Protein AF-A0A381ZU43-F1 (afdb_monomer_lite)

pLDDT: mean 82.13, std 17.01, range [47.12, 98.69]

Foldseek 3Di:
DPVVVVVVVVVVVVVVVVPDDQPPVNVVVVVVVVVVVVVVVVVVVCCCVPPADPDPGDLDQDAPDDPQWDWADWDADPFDIWTWWDHPQFIKIFDAGNSNHGDDMDTDPPPDFQAADDDDPDDRGWGKTFHDWDADPQQKIKTWIDIPPNDPRRDDIDIFIAHNNRHTPD

Radius of gyration: 34.62 Å; chains: 1; bounding box: 34×41×119 Å

Sequence (170 aa):
MRKIYYSFLISCLILTIISCGKTTEESVSEAVSKTNDTVNDTAGAVNDTIFGDNYGTSPDFHFDLEEGTSLWEFVTTDSGYALVGSKNRRPWFQIVDKNGKYQMSKRYDVFGEFKSNFDPGMPLEGSLDGSAISKTKDGGYIVGTVVNPRHQSYGYSHIFKTNAQGEIVW

Structure (mmCIF, N/CA/C/O backbone):
data_AF-A0A381ZU43-F1
#
_entry.id   AF-A0A381ZU43-F1
#
loop_
_atom_site.group_PDB
_atom_site.id
_atom_site.type_symbol
_atom_site.label_atom_id
_atom_site.label_alt_id
_atom_site.label_comp_id
_atom_site.label_asym_id
_atom_site.label_entity_id
_atom_site.label_seq_id
_atom_site.pdbx_PDB_ins_code
_atom_site.Cartn_x
_atom_site.Cartn_y
_atom_site.Cartn_z
_atom_site.occupancy
_atom_site.B_iso_or_equiv
_atom_site.auth_seq_id
_atom_site.auth_comp_id
_atom_site.auth_asym_id
_atom_site.auth_atom_id
_atom_site.pdbx_PDB_model_num
ATOM 1 N N . MET A 1 1 ? 5.270 16.900 99.760 1.00 52.81 1 MET A N 1
ATOM 2 C CA . MET A 1 1 ? 5.434 16.507 98.339 1.00 52.81 1 MET A CA 1
ATOM 3 C C . MET A 1 1 ? 4.138 16.011 97.671 1.00 52.81 1 MET A C 1
ATOM 5 O O . MET A 1 1 ? 4.205 15.138 96.827 1.00 52.81 1 MET A O 1
ATOM 9 N N . ARG A 1 2 ? 2.943 16.539 97.990 1.00 54.59 2 ARG A N 1
ATOM 10 C CA . ARG A 1 2 ? 1.677 16.076 97.362 1.00 54.59 2 ARG A CA 1
ATOM 11 C C . ARG A 1 2 ? 1.003 17.145 96.488 1.00 54.59 2 ARG A C 1
ATOM 13 O O . ARG A 1 2 ? 0.294 16.808 95.554 1.00 54.59 2 ARG A O 1
ATOM 20 N N . LYS A 1 3 ? 1.295 18.430 96.735 1.00 52.00 3 LYS A N 1
ATOM 21 C CA . LYS A 1 3 ? 0.753 19.574 95.974 1.00 52.00 3 LYS A CA 1
ATOM 22 C C . LYS A 1 3 ? 1.466 19.837 94.634 1.00 52.00 3 LYS A C 1
ATOM 24 O O . LYS A 1 3 ? 0.833 20.327 93.711 1.00 52.00 3 LYS A O 1
ATOM 29 N N . ILE A 1 4 ? 2.744 19.462 94.503 1.00 58.75 4 ILE A N 1
ATOM 30 C CA . ILE A 1 4 ? 3.522 19.656 93.260 1.00 58.75 4 ILE A CA 1
ATOM 31 C C . ILE A 1 4 ? 3.122 18.619 92.191 1.00 58.75 4 ILE A C 1
ATOM 33 O O . ILE A 1 4 ? 2.973 18.972 91.027 1.00 58.75 4 ILE A O 1
ATOM 37 N N . TYR A 1 5 ? 2.833 17.374 92.594 1.00 56.16 5 TYR A N 1
ATOM 38 C CA . TYR A 1 5 ? 2.380 16.311 91.684 1.00 56.16 5 TYR A CA 1
ATOM 39 C C . TYR A 1 5 ? 1.013 16.597 91.053 1.00 56.16 5 TYR A C 1
ATOM 41 O O . TYR A 1 5 ? 0.833 16.356 89.867 1.00 56.16 5 TYR A O 1
ATOM 49 N N . TYR A 1 6 ? 0.066 17.153 91.815 1.00 57.66 6 TYR A N 1
ATOM 50 C CA . TYR A 1 6 ? -1.250 17.513 91.276 1.00 57.66 6 TYR A CA 1
ATOM 51 C C . TYR A 1 6 ? -1.177 18.669 90.272 1.00 57.66 6 TYR A C 1
ATOM 53 O O . TYR A 1 6 ? -1.877 18.634 89.269 1.00 57.66 6 TYR A O 1
ATOM 61 N N . SER A 1 7 ? -0.298 19.651 90.501 1.00 58.78 7 SER A N 1
ATOM 62 C CA . SER A 1 7 ? -0.081 20.756 89.557 1.00 58.78 7 SER A CA 1
ATOM 63 C C . SER A 1 7 ? 0.516 20.264 88.234 1.00 58.78 7 SER A C 1
ATOM 65 O O . SER A 1 7 ? 0.053 20.636 87.157 1.00 58.78 7 SER A O 1
ATOM 67 N N . PHE A 1 8 ? 1.492 19.352 88.308 1.00 58.72 8 PHE A N 1
ATOM 68 C CA . PHE A 1 8 ? 2.120 18.774 87.121 1.00 58.72 8 PHE A CA 1
ATOM 69 C C . PHE A 1 8 ? 1.153 17.869 86.339 1.00 58.72 8 PHE A C 1
ATOM 71 O O . PHE A 1 8 ? 1.055 17.983 85.122 1.00 58.72 8 PHE A O 1
ATOM 78 N N . LEU A 1 9 ? 0.366 17.038 87.034 1.00 59.22 9 LEU A N 1
ATOM 79 C CA . LEU A 1 9 ? -0.642 16.171 86.411 1.00 59.22 9 LEU A CA 1
ATOM 80 C C . LEU A 1 9 ? -1.790 16.961 85.763 1.00 59.22 9 LEU A C 1
ATOM 82 O O . LEU A 1 9 ? -2.237 16.588 84.683 1.00 59.22 9 LEU A O 1
ATOM 86 N N . ILE A 1 10 ? -2.235 18.065 86.373 1.00 62.62 10 ILE A N 1
ATOM 87 C CA . ILE A 1 10 ? -3.258 18.950 85.791 1.00 62.62 10 ILE A CA 1
ATOM 88 C C . ILE A 1 10 ? -2.718 19.667 84.547 1.00 62.62 10 ILE A C 1
ATOM 90 O O . ILE A 1 10 ? -3.415 19.733 83.539 1.00 62.62 10 ILE A O 1
ATOM 94 N N . SER A 1 11 ? -1.467 20.136 84.578 1.00 57.31 11 SER A N 1
ATOM 95 C CA . SER A 1 11 ? -0.820 20.754 83.412 1.00 57.31 11 SER A CA 1
ATOM 96 C C . SER A 1 11 ? -0.700 19.774 82.233 1.00 57.31 11 SER A C 1
ATOM 98 O O . SER A 1 11 ? -1.051 20.110 81.102 1.00 57.31 11 SER A O 1
ATOM 100 N N . CYS A 1 12 ? -0.313 18.520 82.498 1.00 55.91 12 CYS A N 1
ATOM 101 C CA . CYS A 1 12 ? -0.256 17.473 81.473 1.00 55.91 12 CYS A CA 1
ATOM 102 C C . CYS A 1 12 ? -1.639 17.098 80.906 1.00 55.91 12 CYS A C 1
ATOM 104 O O . CYS A 1 12 ? -1.739 16.757 79.726 1.00 55.91 12 CYS A O 1
ATOM 106 N N . LEU A 1 13 ? -2.703 17.178 81.715 1.00 54.75 13 LEU A N 1
ATOM 107 C CA . LEU A 1 13 ? -4.069 16.861 81.286 1.00 54.75 13 LEU A CA 1
ATOM 108 C C . LEU A 1 13 ? -4.687 17.971 80.417 1.00 54.75 13 LEU A C 1
ATOM 110 O O . LEU A 1 13 ? -5.456 17.683 79.510 1.00 54.75 13 LEU A O 1
ATOM 114 N N . ILE A 1 14 ? -4.330 19.240 80.645 1.00 58.00 14 ILE A N 1
ATOM 115 C CA . ILE A 1 14 ? -4.831 20.361 79.828 1.00 58.00 14 ILE A CA 1
ATOM 116 C C . ILE A 1 14 ? -4.128 20.394 78.458 1.00 58.00 14 ILE A C 1
ATOM 118 O O . ILE A 1 14 ? -4.768 20.667 77.444 1.00 58.00 14 ILE A O 1
ATOM 122 N N . LEU A 1 15 ? -2.839 20.038 78.399 1.00 51.88 15 LEU A N 1
ATOM 123 C CA . LEU A 1 15 ? -2.080 19.972 77.141 1.00 51.88 15 LEU A CA 1
ATOM 124 C C . LEU A 1 15 ? -2.513 18.813 76.226 1.00 51.88 15 LEU A C 1
ATOM 126 O O . LEU A 1 15 ? -2.361 18.905 75.011 1.00 51.88 15 LEU A O 1
ATOM 130 N N . THR A 1 16 ? -3.087 17.739 76.776 1.00 49.66 16 THR A N 1
ATOM 131 C CA . THR A 1 16 ? -3.556 16.587 75.984 1.00 49.66 16 THR A CA 1
ATOM 132 C C . THR A 1 16 ? -4.901 16.833 75.296 1.00 49.66 16 THR A C 1
ATOM 134 O O . THR A 1 16 ? -5.139 16.271 74.231 1.00 49.66 16 THR A O 1
ATOM 137 N N . ILE A 1 17 ? -5.755 17.714 75.829 1.00 55.28 17 ILE A N 1
ATOM 138 C CA . ILE A 1 17 ? -7.077 18.011 75.239 1.00 55.28 17 ILE A CA 1
ATOM 139 C C . ILE A 1 17 ? -6.951 18.918 73.999 1.00 55.28 17 ILE A C 1
ATOM 141 O O . ILE A 1 17 ? -7.766 18.834 73.086 1.00 55.28 17 ILE A O 1
ATOM 145 N N . ILE A 1 18 ? -5.892 19.730 73.912 1.00 53.91 18 ILE A N 1
ATOM 146 C CA . ILE A 1 18 ? -5.627 20.621 72.764 1.00 53.91 18 ILE A CA 1
ATOM 147 C C . ILE A 1 18 ? -4.933 19.867 71.602 1.00 53.91 18 ILE A C 1
ATOM 149 O O . ILE A 1 18 ? -4.777 20.400 70.510 1.00 53.91 18 ILE A O 1
ATOM 153 N N . SER A 1 19 ? -4.546 18.600 71.791 1.00 52.25 19 SER A N 1
ATOM 154 C CA . SER A 1 19 ? -3.668 17.883 70.854 1.00 52.25 19 SER A CA 1
ATOM 155 C C . SER A 1 19 ? -4.364 17.104 69.722 1.00 52.25 19 SER A C 1
ATOM 157 O O . SER A 1 19 ? -3.659 16.464 68.939 1.00 52.25 19 SER A O 1
ATOM 159 N N . CYS A 1 20 ? -5.695 17.069 69.596 1.00 55.09 20 CYS A N 1
ATOM 160 C CA . CYS A 1 20 ? -6.302 16.186 68.581 1.00 55.09 20 CYS A CA 1
ATOM 161 C C . CYS A 1 20 ? -7.712 16.556 68.100 1.00 55.09 20 CYS A C 1
ATOM 163 O O . CYS A 1 20 ? -8.550 15.685 67.883 1.00 55.09 20 CYS A O 1
ATOM 165 N N . GLY A 1 21 ? -7.989 17.841 67.900 1.00 55.00 21 GLY A N 1
ATOM 166 C CA . GLY A 1 21 ? -9.173 18.271 67.160 1.00 55.00 21 GLY A CA 1
ATOM 167 C C . GLY A 1 21 ? -8.752 19.287 66.119 1.00 55.00 21 GLY A C 1
ATOM 168 O O . GLY A 1 21 ? -8.392 20.398 66.494 1.00 55.00 21 GLY A O 1
ATOM 169 N N . LYS A 1 22 ? -8.777 18.916 64.833 1.00 57.91 22 LYS A N 1
ATOM 170 C CA . LYS A 1 22 ? -8.689 19.914 63.761 1.00 57.91 22 LYS A CA 1
ATOM 171 C C . LYS A 1 22 ? -9.774 20.947 64.009 1.00 57.91 22 LYS A C 1
ATOM 173 O O . LYS A 1 22 ? -10.926 20.580 64.255 1.00 57.91 22 LYS A O 1
ATOM 178 N N . THR A 1 23 ? -9.406 22.219 63.999 1.00 60.59 23 THR A N 1
ATOM 179 C CA . THR A 1 23 ? -10.403 23.277 64.166 1.00 60.59 23 THR A CA 1
ATOM 180 C C . THR A 1 23 ? -11.352 23.268 62.965 1.00 60.59 23 THR A C 1
ATOM 182 O O . THR A 1 23 ? -11.006 22.786 61.883 1.00 60.59 23 THR A O 1
ATOM 185 N N . THR A 1 24 ? -12.574 23.780 63.130 1.00 59.75 24 THR A N 1
ATOM 186 C CA . THR A 1 24 ? -13.556 23.830 62.035 1.00 59.75 24 THR A CA 1
ATOM 187 C C . THR A 1 24 ? -12.973 24.520 60.792 1.00 59.75 24 THR A C 1
ATOM 189 O O . THR A 1 24 ? -13.206 24.065 59.677 1.00 59.75 24 THR A O 1
ATOM 192 N N . GLU A 1 25 ? -12.129 25.539 60.970 1.00 63.41 25 GLU A N 1
ATOM 193 C CA . GLU A 1 25 ? -11.436 26.244 59.883 1.00 63.41 25 GLU A CA 1
ATOM 194 C C . GLU A 1 25 ? -10.392 25.371 59.164 1.00 63.41 25 GLU A C 1
ATOM 196 O O . GLU A 1 25 ? -10.374 25.326 57.933 1.00 63.41 25 GLU A O 1
ATOM 201 N N . GLU A 1 26 ? -9.579 24.608 59.902 1.00 62.53 26 GLU A N 1
ATOM 202 C CA . GLU A 1 26 ? -8.624 23.652 59.317 1.00 62.53 26 GLU A CA 1
ATOM 203 C C . GLU A 1 26 ? -9.338 22.540 58.538 1.00 62.53 26 GLU A C 1
ATOM 205 O O . GLU A 1 26 ? -8.879 22.129 57.472 1.00 62.53 26 GLU A O 1
ATOM 210 N N . SER A 1 27 ? -10.495 22.085 59.029 1.00 68.25 27 SER A N 1
ATOM 211 C CA . SER A 1 27 ? -11.295 21.059 58.350 1.00 68.25 27 SER A CA 1
ATOM 212 C C . SER A 1 27 ? -11.898 21.553 57.029 1.00 68.25 27 SER A C 1
ATOM 214 O O . SER A 1 27 ? -11.953 20.801 56.054 1.00 68.25 27 SER A O 1
ATOM 216 N N . VAL A 1 28 ? -12.299 22.828 56.974 1.00 72.00 28 VAL A N 1
ATOM 217 C CA . VAL A 1 28 ? -12.829 23.462 55.761 1.00 72.00 28 VAL A CA 1
ATOM 218 C C . VAL A 1 28 ? -11.710 23.676 54.746 1.00 72.00 28 VAL A C 1
ATOM 220 O O . VAL A 1 28 ? -11.889 23.345 53.577 1.00 72.00 28 VAL A O 1
ATOM 223 N N . SER A 1 29 ? -10.542 24.151 55.183 1.00 75.25 29 SER A N 1
ATOM 224 C CA . SER A 1 29 ? -9.381 24.355 54.308 1.00 75.25 29 SER A CA 1
ATOM 225 C C . SER A 1 29 ? -8.925 23.055 53.632 1.00 75.25 29 SER A C 1
ATOM 227 O O . SER A 1 29 ? -8.727 23.015 52.418 1.00 75.25 29 SER A O 1
ATOM 229 N N . GLU A 1 30 ? -8.857 21.947 54.379 1.00 75.56 30 GLU A N 1
ATOM 230 C CA . GLU A 1 30 ? -8.519 20.640 53.803 1.00 75.56 30 GLU A CA 1
ATOM 231 C C . GLU A 1 30 ? -9.577 20.113 52.829 1.00 75.56 30 GLU A C 1
ATOM 233 O O . GLU A 1 30 ? -9.231 19.512 51.810 1.00 75.56 30 GLU A O 1
ATOM 238 N N . ALA A 1 31 ? -10.864 20.314 53.126 1.00 70.94 31 ALA A N 1
ATOM 239 C CA . ALA A 1 31 ? -11.945 19.919 52.227 1.00 70.94 31 ALA A CA 1
ATOM 240 C C . ALA A 1 31 ? -11.909 20.720 50.914 1.00 70.94 31 ALA A C 1
ATOM 242 O O . ALA A 1 31 ? -12.100 20.153 49.835 1.00 70.94 31 ALA A O 1
ATOM 243 N N . VAL A 1 32 ? -11.609 22.020 50.998 1.00 78.31 32 VAL A N 1
ATOM 244 C CA . VAL A 1 32 ? -11.442 22.898 49.833 1.00 78.31 32 VAL A CA 1
ATOM 245 C C . VAL A 1 32 ? -10.222 22.480 49.020 1.00 78.31 32 VAL A C 1
ATOM 247 O O . VAL A 1 32 ? -10.350 22.330 47.810 1.00 78.31 32 VAL A O 1
ATOM 250 N N . SER A 1 33 ? -9.082 22.204 49.662 1.00 78.88 33 SER A N 1
ATOM 251 C CA . SER A 1 33 ? -7.871 21.732 48.977 1.00 78.88 33 SER A CA 1
ATOM 252 C C . SER A 1 33 ? -8.136 20.447 48.194 1.00 78.88 33 SER A C 1
ATOM 254 O O . SER A 1 33 ? -7.904 20.414 46.993 1.00 78.88 33 SER A O 1
ATOM 256 N N . LYS A 1 34 ? -8.733 19.427 48.827 1.00 78.88 34 LYS A N 1
ATOM 257 C CA . LYS A 1 34 ? -9.060 18.152 48.160 1.00 78.88 34 LYS A CA 1
ATOM 258 C C . LYS A 1 34 ? -10.030 18.321 46.994 1.00 78.88 34 LYS A C 1
ATOM 260 O O . LYS A 1 34 ? -9.912 17.632 45.982 1.00 78.88 34 LYS A O 1
ATOM 265 N N . THR A 1 35 ? -11.001 19.223 47.138 1.00 78.56 35 THR A N 1
ATOM 266 C CA . THR A 1 35 ? -11.943 19.542 46.058 1.00 78.56 35 THR A CA 1
ATOM 267 C C . THR A 1 35 ? -11.216 20.226 44.907 1.00 78.56 35 THR A C 1
ATOM 269 O O . THR A 1 35 ? -11.443 19.875 43.757 1.00 78.56 35 THR A O 1
ATOM 272 N N . ASN A 1 36 ? -10.314 21.160 45.208 1.00 70.81 36 ASN A N 1
ATOM 273 C CA . ASN A 1 36 ? -9.542 21.883 44.209 1.00 70.81 36 ASN A CA 1
ATOM 274 C C . ASN A 1 36 ? -8.585 20.959 43.446 1.00 70.81 36 ASN A C 1
ATOM 276 O O . ASN A 1 36 ? -8.525 21.044 42.226 1.00 70.81 36 ASN A O 1
ATOM 280 N N . ASP A 1 37 ? -7.924 20.032 44.141 1.00 73.94 37 ASP A N 1
ATOM 281 C CA . ASP A 1 37 ? -7.075 19.007 43.524 1.00 73.94 37 ASP A CA 1
ATOM 282 C C . ASP A 1 37 ? -7.907 18.115 42.589 1.00 73.94 37 ASP A C 1
ATOM 284 O O . ASP A 1 37 ? -7.572 17.949 41.421 1.00 73.94 37 ASP A O 1
ATOM 288 N N . THR A 1 38 ? -9.075 17.651 43.052 1.00 73.31 38 THR A N 1
ATOM 289 C CA . THR A 1 38 ? -9.991 16.829 42.239 1.00 73.31 38 THR A CA 1
ATOM 290 C C . THR A 1 38 ? -10.506 17.585 41.012 1.00 73.31 38 THR A C 1
ATOM 292 O O . THR A 1 38 ? -10.593 17.020 39.922 1.00 73.31 38 THR A O 1
ATOM 295 N N . VAL A 1 39 ? -10.870 18.861 41.169 1.00 74.44 39 VAL A N 1
ATOM 296 C CA . VAL A 1 39 ? -11.342 19.712 40.067 1.00 74.44 39 VAL A CA 1
ATOM 297 C C . VAL A 1 39 ? -10.215 19.977 39.077 1.00 74.44 39 VAL A C 1
ATOM 299 O O . VAL A 1 39 ? -10.469 19.942 37.879 1.00 74.44 39 VAL A O 1
ATOM 302 N N . ASN A 1 40 ? -8.990 20.200 39.547 1.00 73.38 40 ASN A N 1
ATOM 303 C CA . ASN A 1 40 ? -7.832 20.432 38.693 1.00 73.38 40 ASN A CA 1
ATOM 304 C C . ASN A 1 40 ? -7.441 19.170 37.908 1.00 73.38 40 ASN A C 1
ATOM 306 O O . ASN A 1 40 ? -7.231 19.249 36.700 1.00 73.38 40 ASN A O 1
ATOM 310 N N . ASP A 1 41 ? -7.450 18.003 38.554 1.00 70.06 41 ASP A N 1
ATOM 311 C CA . ASP A 1 41 ? -7.225 16.709 37.899 1.00 70.06 41 ASP A CA 1
ATOM 312 C C . ASP A 1 41 ? -8.324 16.407 36.869 1.00 70.06 41 ASP A C 1
ATOM 314 O O . ASP A 1 41 ? -8.051 15.955 35.756 1.00 70.06 41 ASP A O 1
ATOM 318 N N . THR A 1 42 ? -9.579 16.718 37.210 1.00 67.69 42 THR A N 1
ATOM 319 C CA . THR A 1 42 ? -10.719 16.557 36.295 1.00 67.69 42 THR A CA 1
ATOM 320 C C . THR A 1 42 ? -10.635 17.540 35.128 1.00 67.69 42 THR A C 1
ATOM 322 O O . THR A 1 42 ? -10.911 17.162 33.996 1.00 67.69 42 THR A O 1
ATOM 325 N N . ALA A 1 43 ? -10.240 18.790 35.369 1.00 63.62 43 ALA A N 1
ATOM 326 C CA . ALA A 1 43 ? -10.080 19.797 34.327 1.00 63.62 43 ALA A CA 1
ATOM 327 C C . ALA A 1 43 ? -8.936 19.443 33.368 1.00 63.62 43 ALA A C 1
ATOM 329 O O . ALA A 1 43 ? -9.112 19.594 32.162 1.00 63.62 43 ALA A O 1
ATOM 330 N N . GLY A 1 44 ? -7.818 18.914 33.879 1.00 62.81 44 GLY A N 1
ATOM 331 C CA . GLY A 1 44 ? -6.735 18.365 33.061 1.00 62.81 44 GLY A CA 1
ATOM 332 C C . GLY A 1 44 ? -7.217 17.201 32.197 1.00 62.81 44 GLY A C 1
ATOM 333 O O . GLY A 1 44 ? -7.117 17.254 30.977 1.00 62.81 44 GLY A O 1
ATOM 334 N N . ALA A 1 45 ? -7.878 16.210 32.800 1.00 60.81 45 ALA A N 1
ATOM 335 C CA . ALA A 1 45 ? -8.411 15.064 32.062 1.00 60.81 45 ALA A CA 1
ATOM 336 C C . ALA A 1 45 ? -9.451 15.459 30.994 1.00 60.81 45 ALA A C 1
ATOM 338 O O . ALA A 1 45 ? -9.475 14.893 29.899 1.00 60.81 45 ALA A O 1
ATOM 339 N N . VAL A 1 46 ? -10.320 16.431 31.292 1.00 63.12 46 VAL A N 1
ATOM 340 C CA . VAL A 1 46 ? -11.318 16.951 30.344 1.00 63.12 46 VAL A CA 1
ATOM 341 C C . VAL A 1 46 ? -10.650 17.743 29.220 1.00 63.12 46 VAL A C 1
ATOM 343 O O . VAL A 1 46 ? -11.051 17.592 28.068 1.00 63.12 46 VAL A O 1
ATOM 346 N N . ASN A 1 47 ? -9.630 18.547 29.522 1.00 57.66 47 ASN A N 1
ATOM 347 C CA . ASN A 1 47 ? -8.842 19.259 28.520 1.00 57.66 47 ASN A CA 1
ATOM 348 C C . ASN A 1 47 ? -8.176 18.284 27.536 1.00 57.66 47 ASN A C 1
ATOM 350 O O . ASN A 1 47 ? -8.350 18.427 26.325 1.00 57.66 47 ASN A O 1
ATOM 354 N N . ASP A 1 48 ? -7.529 17.244 28.059 1.00 59.31 48 ASP A N 1
ATOM 355 C CA . ASP A 1 48 ? -6.815 16.245 27.260 1.00 59.31 48 ASP A CA 1
ATOM 356 C C . ASP A 1 48 ? -7.776 15.395 26.413 1.00 59.31 48 ASP A C 1
ATOM 358 O O . ASP A 1 48 ? -7.454 15.005 25.293 1.00 59.31 48 ASP A O 1
ATOM 362 N N . THR A 1 49 ? -8.989 15.141 26.917 1.00 58.47 49 THR A N 1
ATOM 363 C CA . THR A 1 49 ? -9.999 14.329 26.217 1.00 58.47 49 THR A CA 1
ATOM 364 C C . THR A 1 49 ? -10.797 15.123 25.176 1.00 58.47 49 THR A C 1
ATOM 366 O O . THR A 1 49 ? -11.213 14.554 24.169 1.00 58.47 49 THR A O 1
ATOM 369 N N . ILE A 1 50 ? -11.069 16.414 25.415 1.00 58.25 50 ILE A N 1
ATOM 370 C CA . ILE A 1 50 ? -11.978 17.215 24.573 1.00 58.25 50 ILE A CA 1
ATOM 371 C C . ILE A 1 50 ? -11.231 18.093 23.565 1.00 58.25 50 ILE A C 1
ATOM 373 O O . ILE A 1 50 ? -11.743 18.289 22.463 1.00 58.25 50 ILE A O 1
ATOM 377 N N . PHE A 1 51 ? -10.058 18.633 23.913 1.00 59.44 51 PHE A N 1
ATOM 378 C CA . PHE A 1 51 ? -9.427 19.685 23.108 1.00 59.44 51 PHE A CA 1
ATOM 379 C C . PHE A 1 51 ? -8.080 19.328 22.487 1.00 59.44 51 PHE A C 1
ATOM 381 O O . PHE A 1 51 ? -7.706 20.038 21.560 1.00 59.44 51 PHE A O 1
ATOM 388 N N . GLY A 1 52 ? -7.423 18.238 22.903 1.00 53.59 52 GLY A N 1
ATOM 389 C CA . GLY A 1 52 ? -6.203 17.717 22.273 1.00 53.59 52 GLY A CA 1
ATOM 390 C C . GLY A 1 52 ? -5.005 18.683 22.311 1.00 53.59 52 GLY A C 1
ATOM 391 O O . GLY A 1 52 ? -5.056 19.817 21.837 1.00 53.59 52 GLY A O 1
ATOM 392 N N . ASP A 1 53 ? -3.871 18.250 22.851 1.00 52.50 53 ASP A N 1
ATOM 393 C CA . ASP A 1 53 ? -2.619 19.022 22.850 1.00 52.50 53 ASP A CA 1
ATOM 394 C C . ASP A 1 53 ? -2.097 19.403 21.442 1.00 52.50 53 ASP A C 1
ATOM 396 O O . ASP A 1 53 ? -1.339 18.647 20.845 1.00 52.50 53 ASP A O 1
ATOM 400 N N . ASN A 1 54 ? -2.479 20.564 20.901 1.00 52.06 54 ASN A N 1
ATOM 401 C CA . ASN A 1 54 ? -1.800 21.327 19.832 1.00 52.06 54 ASN A CA 1
ATOM 402 C C . ASN A 1 54 ? -0.995 20.530 18.766 1.00 52.06 54 ASN A C 1
ATOM 404 O O . ASN A 1 54 ? 0.130 20.104 19.003 1.00 52.06 54 ASN A O 1
ATOM 408 N N . TYR A 1 55 ? -1.508 20.500 17.527 1.00 47.12 55 TYR A N 1
ATOM 409 C CA . TYR A 1 55 ? -0.859 19.950 16.320 1.00 47.12 55 TYR A CA 1
ATOM 410 C C . TYR A 1 55 ? -0.432 18.472 16.435 1.00 47.12 55 TYR A C 1
ATOM 412 O O . TYR A 1 55 ? 0.742 18.155 16.603 1.00 47.12 55 TYR A O 1
ATOM 420 N N . GLY A 1 56 ? -1.396 17.563 16.246 1.00 49.03 56 GLY A N 1
ATOM 421 C CA . GLY A 1 56 ? -1.151 16.111 16.155 1.00 49.03 56 GLY A CA 1
ATOM 422 C C . GLY A 1 56 ? -1.914 15.250 17.167 1.00 49.03 56 GLY A C 1
ATOM 423 O O . GLY A 1 56 ? -1.708 14.044 17.205 1.00 49.03 56 GLY A O 1
ATOM 424 N N . THR A 1 57 ? -2.787 15.856 17.970 1.00 47.34 57 THR A N 1
ATOM 425 C CA . THR A 1 57 ? -3.567 15.215 19.052 1.00 47.34 57 THR A CA 1
ATOM 426 C C . THR A 1 57 ? -5.047 15.600 19.018 1.00 47.34 57 THR A C 1
ATOM 428 O O . THR A 1 57 ? -5.769 15.439 20.003 1.00 47.34 57 THR A O 1
ATOM 431 N N . SER A 1 58 ? -5.521 16.121 17.885 1.00 48.62 58 SER A N 1
ATOM 432 C CA . SER A 1 58 ? -6.960 16.121 17.652 1.00 48.62 58 SER A CA 1
ATOM 433 C C . SER A 1 58 ? -7.443 14.673 17.831 1.00 48.62 58 SER A C 1
ATOM 435 O O . SER A 1 58 ? -6.717 13.763 17.418 1.00 48.62 58 SER A O 1
ATOM 437 N N . PRO A 1 59 ? -8.639 14.398 18.380 1.00 54.09 59 PRO A N 1
ATOM 438 C CA . PRO A 1 59 ? -9.249 13.063 18.331 1.00 54.09 59 PRO A CA 1
ATOM 439 C C . PRO A 1 59 ? -9.586 12.624 16.888 1.00 54.09 59 PRO A C 1
ATOM 441 O O . PRO A 1 59 ? -10.456 11.779 16.668 1.00 54.09 59 PRO A O 1
ATOM 444 N N . ASP A 1 60 ? -8.929 13.220 15.895 1.00 68.12 60 ASP A N 1
ATOM 445 C CA . ASP A 1 60 ? -9.058 12.901 14.498 1.00 68.12 60 ASP A CA 1
ATOM 446 C C . ASP A 1 60 ? -8.491 11.507 14.262 1.00 68.12 60 ASP A C 1
ATOM 448 O O . ASP A 1 60 ? -7.498 11.063 14.839 1.00 68.12 60 ASP A O 1
ATOM 452 N N . PHE A 1 61 ? -9.186 10.770 13.412 1.00 79.94 61 PHE A N 1
ATOM 453 C CA . PHE A 1 61 ? -8.749 9.452 13.015 1.00 79.94 61 PHE A CA 1
ATOM 454 C C . PHE A 1 61 ? -7.436 9.564 12.224 1.00 79.94 61 PHE A C 1
ATOM 456 O O . PHE A 1 61 ? -7.389 10.204 11.170 1.00 79.94 61 PHE A O 1
ATOM 463 N N . HIS A 1 62 ? -6.387 8.903 12.714 1.00 88.06 62 HIS A N 1
ATOM 464 C CA . HIS A 1 62 ? -5.074 8.844 12.078 1.00 88.06 62 HIS A CA 1
ATOM 465 C C . HIS A 1 62 ? -4.651 7.391 11.849 1.00 88.06 62 HIS A C 1
ATOM 467 O O . HIS A 1 62 ? -5.037 6.491 12.590 1.00 88.06 62 HIS A O 1
ATOM 473 N N . PHE A 1 63 ? -3.842 7.163 10.814 1.00 91.56 63 PHE A N 1
ATOM 474 C CA . PHE A 1 63 ? -3.169 5.886 10.604 1.00 91.56 63 PHE A CA 1
ATOM 475 C C . PHE A 1 63 ? -1.763 5.945 11.204 1.00 91.56 63 PHE A C 1
ATOM 477 O O . PHE A 1 63 ? -0.988 6.834 10.852 1.00 91.56 63 PHE A O 1
ATOM 484 N N . ASP A 1 64 ? -1.411 4.965 12.036 1.00 92.88 64 ASP A N 1
ATOM 485 C CA . ASP A 1 64 ? -0.049 4.740 12.526 1.00 92.88 64 ASP A CA 1
ATOM 486 C C . ASP A 1 64 ? 0.803 4.178 11.380 1.00 92.88 64 ASP A C 1
ATOM 488 O O . ASP A 1 64 ? 1.032 2.969 11.269 1.00 92.88 64 ASP A O 1
ATOM 492 N N . LEU A 1 65 ? 1.203 5.049 10.456 1.00 92.69 65 LEU A N 1
ATOM 493 C CA . LEU A 1 65 ? 2.007 4.674 9.300 1.00 92.69 65 LEU A CA 1
ATOM 494 C C . LEU A 1 65 ? 3.432 4.317 9.727 1.00 92.69 65 LEU A C 1
ATOM 496 O O . LEU A 1 65 ? 4.034 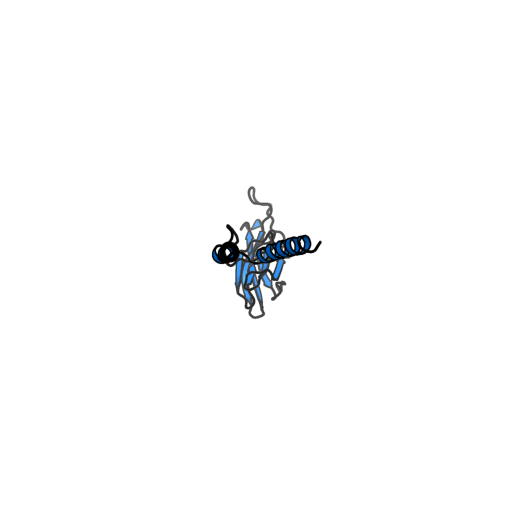4.967 10.581 1.00 92.69 65 LEU A O 1
ATOM 500 N N . GLU A 1 66 ? 3.999 3.301 9.086 1.00 90.94 66 GLU A N 1
ATOM 501 C CA . GLU A 1 66 ? 5.418 2.994 9.231 1.00 90.94 66 GLU A CA 1
ATOM 502 C C . GLU A 1 66 ? 6.298 4.182 8.778 1.00 90.94 66 GLU A C 1
ATOM 504 O O . GLU A 1 66 ? 5.978 4.883 7.816 1.00 90.94 66 GLU A O 1
ATOM 509 N N . GLU A 1 67 ? 7.427 4.417 9.453 1.00 89.75 67 GLU A N 1
ATOM 510 C CA . GLU A 1 67 ? 8.325 5.534 9.139 1.00 89.75 67 GLU A CA 1
ATOM 511 C C . GLU A 1 67 ? 8.823 5.498 7.678 1.00 89.75 67 GLU A C 1
ATOM 513 O O . GLU A 1 67 ? 9.143 4.442 7.117 1.00 89.75 67 GLU A O 1
ATOM 518 N N . GLY A 1 68 ? 8.912 6.680 7.056 1.00 90.44 68 GLY A N 1
ATOM 519 C CA . GLY A 1 68 ? 9.397 6.835 5.681 1.00 90.44 68 GLY A CA 1
ATOM 520 C C . GLY A 1 68 ? 8.394 6.392 4.612 1.00 90.44 68 GLY A C 1
ATOM 521 O O . GLY A 1 68 ? 8.790 6.124 3.472 1.00 90.44 68 GLY A O 1
ATOM 522 N N . THR A 1 69 ? 7.114 6.292 4.975 1.00 95.25 69 THR A N 1
ATOM 523 C CA . THR A 1 69 ? 6.032 5.940 4.056 1.00 95.25 69 THR A CA 1
ATOM 524 C C . THR A 1 69 ? 5.213 7.157 3.644 1.00 95.25 69 THR A C 1
ATOM 526 O O . THR A 1 69 ? 5.108 8.146 4.369 1.00 95.25 69 THR A O 1
ATOM 529 N N . SER A 1 70 ? 4.629 7.088 2.452 1.00 94.31 70 SER A N 1
ATOM 530 C CA . SER A 1 70 ? 3.596 8.013 1.997 1.00 94.31 70 SER A CA 1
ATOM 531 C C . SER A 1 70 ? 2.352 7.225 1.623 1.00 94.31 70 SE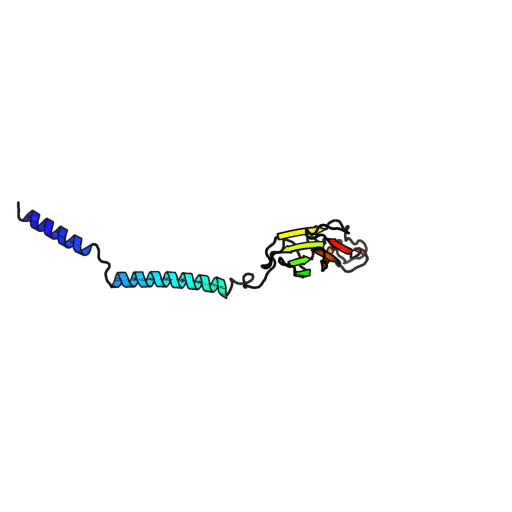R A C 1
ATOM 533 O O . SER A 1 70 ? 2.425 6.292 0.826 1.00 94.31 70 SER A O 1
ATOM 535 N N . LEU A 1 71 ? 1.213 7.589 2.210 1.00 96.25 71 LEU A N 1
ATOM 536 C CA . LEU A 1 71 ? -0.085 6.989 1.913 1.00 96.25 71 LEU A CA 1
ATOM 537 C C . LEU A 1 71 ? -0.678 7.605 0.641 1.00 96.25 71 LEU A C 1
ATOM 539 O O . LEU A 1 71 ? -0.677 8.826 0.492 1.00 96.25 71 LEU A O 1
ATOM 543 N N . TRP A 1 72 ? -1.221 6.763 -0.238 1.00 97.19 72 TRP A N 1
ATOM 544 C CA . TRP A 1 72 ? -1.909 7.193 -1.458 1.00 97.19 72 TRP A CA 1
ATOM 545 C C . TRP A 1 72 ? -3.382 6.799 -1.474 1.00 97.19 72 TRP A C 1
ATOM 547 O O . TRP A 1 72 ? -4.235 7.645 -1.728 1.00 97.19 72 TRP A O 1
ATOM 557 N N . GLU A 1 73 ? -3.692 5.534 -1.193 1.00 98.12 73 GLU A N 1
ATOM 558 C CA . GLU A 1 73 ? -5.070 5.041 -1.163 1.00 98.12 73 GLU A CA 1
ATOM 559 C C . GLU A 1 73 ? -5.252 3.994 -0.061 1.00 98.12 73 GLU A C 1
ATOM 561 O O . GLU A 1 73 ? -4.292 3.376 0.408 1.00 98.12 73 GLU A O 1
ATOM 566 N N . PHE A 1 74 ? -6.499 3.795 0.359 1.00 98.06 74 PHE A N 1
ATOM 567 C CA . PHE A 1 74 ? -6.872 2.763 1.308 1.00 98.06 74 PHE A CA 1
ATOM 568 C C . PHE A 1 74 ? -8.219 2.132 0.959 1.00 98.06 74 PHE A C 1
ATOM 570 O O . PHE A 1 74 ? -9.058 2.733 0.292 1.00 98.06 74 PHE A O 1
ATOM 577 N N . VAL A 1 75 ? -8.446 0.925 1.469 1.00 98.12 75 VAL A N 1
ATOM 578 C CA . VAL A 1 75 ? -9.738 0.239 1.413 1.00 98.12 75 VAL A CA 1
ATOM 579 C C . VAL A 1 75 ? -10.127 -0.260 2.801 1.00 98.12 75 VAL A C 1
ATOM 581 O O . VAL A 1 75 ? -9.292 -0.740 3.572 1.00 98.12 75 VAL A O 1
ATOM 584 N N . THR A 1 76 ? -11.411 -0.154 3.131 1.00 96.81 76 THR A N 1
ATOM 585 C CA . THR A 1 76 ? -11.960 -0.694 4.378 1.00 96.81 76 THR A CA 1
ATOM 586 C C . THR A 1 76 ? -12.018 -2.220 4.336 1.00 96.81 76 THR A C 1
ATOM 588 O O . THR A 1 76 ? -12.303 -2.843 3.311 1.00 96.81 76 THR A O 1
ATOM 591 N N . THR A 1 77 ? -11.774 -2.835 5.485 1.00 94.69 77 THR A N 1
ATOM 592 C CA . THR A 1 77 ? -11.843 -4.278 5.711 1.00 94.69 77 THR A CA 1
ATOM 593 C C . THR A 1 77 ? -12.687 -4.561 6.957 1.00 94.69 77 THR A C 1
ATOM 595 O O . THR A 1 77 ? -13.047 -3.652 7.702 1.00 94.69 77 THR A O 1
ATOM 598 N N . ASP A 1 78 ? -12.983 -5.831 7.231 1.00 92.56 78 ASP A N 1
ATOM 599 C CA . ASP A 1 78 ? -13.787 -6.208 8.401 1.00 92.56 78 ASP A CA 1
ATOM 600 C C . ASP A 1 78 ? -13.048 -5.930 9.727 1.00 92.56 78 ASP A C 1
ATOM 602 O O . ASP A 1 78 ? -13.674 -5.698 10.768 1.00 92.56 78 ASP A O 1
ATOM 606 N N . SER A 1 79 ? -11.710 -5.919 9.683 1.00 91.44 79 SER A N 1
ATOM 607 C CA . SER A 1 79 ? -10.804 -5.757 10.826 1.00 91.44 79 SER A CA 1
ATOM 608 C C . SER A 1 79 ? -10.146 -4.377 10.928 1.00 91.44 79 SER A C 1
ATOM 610 O O . SER A 1 79 ? -9.456 -4.125 11.913 1.00 91.44 79 SER A O 1
ATOM 612 N N . GLY A 1 80 ? -10.362 -3.481 9.963 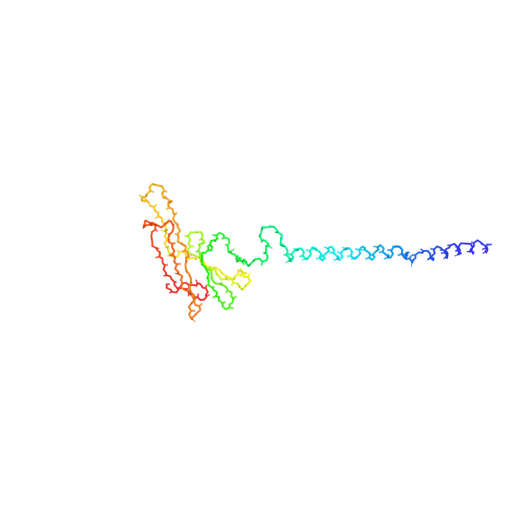1.00 95.69 80 GLY A N 1
ATOM 613 C CA . GLY A 1 80 ? -9.689 -2.182 9.895 1.00 95.69 80 GLY A CA 1
ATOM 614 C C . GLY A 1 80 ? -9.506 -1.718 8.457 1.00 95.69 80 GLY A C 1
ATOM 615 O O . GLY A 1 80 ? -10.466 -1.729 7.686 1.00 95.69 80 GLY A O 1
ATOM 616 N N . TYR A 1 81 ? -8.282 -1.375 8.063 1.00 97.94 81 TYR A N 1
ATOM 617 C CA . TYR A 1 81 ? -7.995 -0.820 6.738 1.00 97.94 81 TYR A CA 1
ATOM 618 C C . TYR A 1 81 ? -6.755 -1.455 6.114 1.00 97.94 81 TYR A C 1
ATOM 620 O O . TYR A 1 81 ? -5.814 -1.829 6.814 1.00 97.94 81 TYR A O 1
ATOM 628 N N . ALA A 1 82 ? -6.764 -1.550 4.787 1.00 98.12 82 ALA A N 1
ATOM 629 C CA . ALA A 1 82 ? -5.593 -1.867 3.986 1.00 98.12 82 ALA A CA 1
ATOM 630 C C . ALA A 1 82 ? -5.169 -0.631 3.199 1.00 98.12 82 ALA A C 1
ATOM 632 O O . ALA A 1 82 ? -5.999 0.025 2.576 1.00 98.12 82 ALA A O 1
ATOM 633 N N . LEU A 1 83 ? -3.884 -0.322 3.256 1.00 98.25 83 LEU A N 1
ATOM 634 C CA . LEU A 1 83 ? -3.268 0.922 2.821 1.00 98.25 83 LEU A CA 1
ATOM 635 C C . LEU A 1 83 ? -2.270 0.606 1.711 1.00 98.25 83 LEU A C 1
ATOM 637 O O . LEU A 1 83 ? -1.560 -0.398 1.799 1.00 98.25 83 LEU A O 1
ATOM 641 N N . VAL A 1 84 ? -2.171 1.476 0.709 1.00 98.50 84 VAL A N 1
ATOM 642 C CA . VAL A 1 84 ? -1.104 1.428 -0.295 1.00 98.50 84 VAL A CA 1
ATOM 643 C C . VAL A 1 84 ? -0.443 2.776 -0.470 1.00 98.50 84 VAL A C 1
ATOM 645 O O . VAL A 1 84 ? -1.041 3.834 -0.261 1.00 98.50 84 VAL A O 1
ATOM 648 N N . GLY A 1 85 ? 0.815 2.725 -0.880 1.00 97.94 85 GLY A N 1
ATOM 649 C CA . GLY A 1 85 ? 1.586 3.923 -1.105 1.00 97.94 85 GLY A CA 1
ATOM 650 C C . GLY A 1 85 ? 3.030 3.639 -1.458 1.00 97.94 85 GLY A C 1
ATOM 651 O O . GLY A 1 85 ? 3.333 2.644 -2.124 1.00 97.94 85 GLY A O 1
ATOM 652 N N . SER A 1 86 ? 3.927 4.508 -1.008 1.00 96.31 86 SER A N 1
ATOM 653 C CA . SER A 1 86 ? 5.361 4.369 -1.244 1.00 96.31 86 SER A CA 1
ATOM 654 C C . SER A 1 86 ? 6.113 4.206 0.060 1.00 96.31 86 SER A C 1
ATOM 656 O O . SER A 1 86 ? 5.811 4.877 1.041 1.00 96.31 86 SER A O 1
ATOM 658 N N . LYS A 1 87 ? 7.150 3.373 0.047 1.00 96.75 87 LYS A N 1
ATOM 659 C CA . LYS A 1 87 ? 8.193 3.365 1.070 1.00 96.75 87 LYS A CA 1
ATOM 660 C C . LYS A 1 87 ? 9.538 3.336 0.385 1.00 96.75 87 LYS A C 1
ATOM 662 O O . LYS A 1 87 ? 9.856 2.365 -0.299 1.00 96.75 87 LYS A O 1
ATOM 667 N N . ASN A 1 88 ? 10.342 4.378 0.580 1.00 93.81 88 ASN A N 1
ATOM 668 C CA . ASN A 1 88 ? 11.664 4.485 -0.042 1.00 93.81 88 ASN A CA 1
ATOM 669 C C . ASN A 1 88 ? 11.625 4.229 -1.564 1.00 93.81 88 ASN A C 1
ATOM 671 O O . ASN A 1 88 ? 12.426 3.455 -2.084 1.00 93.81 88 ASN A O 1
ATOM 675 N N . ARG A 1 89 ? 10.683 4.877 -2.270 1.00 93.19 89 ARG A N 1
ATOM 676 C CA . ARG A 1 89 ? 10.519 4.817 -3.740 1.00 93.19 89 ARG A CA 1
ATOM 677 C C . ARG A 1 89 ? 10.079 3.454 -4.297 1.00 93.19 89 ARG A C 1
ATOM 679 O O . ARG A 1 89 ? 10.324 3.149 -5.470 1.00 93.19 89 ARG A O 1
ATOM 686 N N . ARG A 1 90 ? 9.455 2.626 -3.461 1.00 96.12 90 ARG A N 1
ATOM 687 C CA . ARG A 1 90 ? 8.940 1.299 -3.819 1.00 96.12 90 ARG A CA 1
ATOM 688 C C . ARG A 1 90 ? 7.493 1.143 -3.369 1.00 96.12 90 ARG A C 1
ATOM 690 O O . ARG A 1 90 ? 7.134 1.733 -2.344 1.00 96.12 90 ARG A O 1
ATOM 697 N N . PRO A 1 91 ? 6.691 0.304 -4.054 1.00 97.56 91 PRO A N 1
ATOM 698 C CA . PRO A 1 91 ? 5.322 0.065 -3.647 1.00 97.56 91 PRO A CA 1
ATOM 699 C C . PRO A 1 91 ? 5.296 -0.497 -2.238 1.00 97.56 91 PRO A C 1
ATOM 701 O O . PRO A 1 91 ? 6.091 -1.368 -1.869 1.00 97.56 91 PRO A O 1
ATOM 704 N N . TRP A 1 92 ? 4.368 0.019 -1.458 1.00 98.06 92 TRP A N 1
ATOM 705 C CA . TRP A 1 92 ? 4.223 -0.312 -0.062 1.00 98.06 92 TRP A CA 1
ATOM 706 C C . TRP A 1 92 ? 2.767 -0.596 0.262 1.00 98.06 92 TRP A C 1
ATOM 708 O O . TRP A 1 92 ? 1.859 -0.013 -0.331 1.00 98.06 92 TRP A O 1
ATOM 718 N N . PHE A 1 93 ? 2.582 -1.519 1.195 1.00 97.88 93 PHE A N 1
ATOM 719 C CA . PHE A 1 93 ? 1.307 -2.005 1.679 1.00 97.88 93 PHE A CA 1
ATOM 720 C C . PHE A 1 93 ? 1.337 -2.070 3.202 1.00 97.88 93 PHE A C 1
ATOM 722 O O . PHE A 1 93 ? 2.316 -2.555 3.772 1.00 97.88 93 PHE A O 1
ATOM 729 N N . GLN A 1 94 ? 0.262 -1.642 3.860 1.00 97.81 94 GLN A N 1
ATOM 730 C CA . GLN A 1 94 ? 0.107 -1.781 5.307 1.00 97.81 94 GLN A CA 1
ATOM 731 C C . GLN A 1 94 ? -1.328 -2.152 5.680 1.00 97.81 94 GLN A C 1
ATOM 733 O O . GLN A 1 94 ? -2.285 -1.664 5.087 1.00 97.81 94 GLN A O 1
ATOM 738 N N . ILE A 1 95 ? -1.469 -3.001 6.695 1.00 97.31 95 ILE A N 1
ATOM 739 C CA . ILE A 1 95 ? -2.733 -3.262 7.380 1.00 97.31 95 ILE A CA 1
ATOM 740 C C . ILE A 1 95 ? -2.704 -2.570 8.737 1.00 97.31 95 ILE A C 1
ATOM 742 O O . ILE A 1 95 ? -1.711 -2.635 9.471 1.00 97.31 95 ILE A O 1
ATOM 746 N N . VAL A 1 96 ? -3.824 -1.942 9.066 1.00 97.00 96 VAL A N 1
ATOM 747 C CA . VAL A 1 96 ? -4.094 -1.302 10.354 1.00 97.00 96 VAL A CA 1
ATOM 748 C C . VAL A 1 96 ? -5.435 -1.766 10.905 1.00 97.00 96 VAL A C 1
ATOM 750 O O . VAL A 1 96 ? -6.308 -2.210 10.154 1.00 97.00 96 VAL A O 1
ATOM 753 N N . ASP A 1 97 ? -5.611 -1.652 12.218 1.00 95.81 97 ASP A N 1
ATOM 754 C CA . ASP A 1 97 ? -6.893 -1.922 12.864 1.00 95.81 97 ASP A CA 1
ATOM 755 C C . ASP A 1 97 ? -7.923 -0.795 12.636 1.00 95.81 97 ASP A C 1
ATOM 757 O O . ASP A 1 97 ? -7.682 0.185 11.927 1.00 95.81 97 ASP A O 1
ATOM 761 N N . LYS A 1 98 ? -9.115 -0.941 13.227 1.00 94.88 98 LYS A N 1
ATOM 762 C CA . LYS A 1 98 ? -10.213 0.038 13.109 1.00 94.88 98 LYS A CA 1
ATOM 763 C C . LYS A 1 98 ? -9.903 1.406 13.720 1.00 94.88 98 LYS A C 1
ATOM 765 O O . LYS A 1 98 ? -10.570 2.367 13.353 1.00 94.88 98 LYS A O 1
ATOM 770 N N . ASN A 1 99 ? -8.919 1.485 14.610 1.00 92.56 99 ASN A N 1
ATOM 771 C CA . ASN A 1 99 ? -8.444 2.718 15.232 1.00 92.56 99 ASN A CA 1
ATOM 772 C C . ASN A 1 99 ? -7.205 3.274 14.511 1.00 92.56 99 ASN A C 1
ATOM 774 O O . ASN A 1 99 ? -6.609 4.227 14.992 1.00 92.56 99 ASN A O 1
ATOM 778 N N . GLY A 1 100 ? -6.807 2.667 13.387 1.00 92.25 100 GLY A N 1
ATOM 779 C CA . GLY A 1 100 ? -5.645 3.076 12.608 1.00 92.25 100 GLY A CA 1
ATOM 780 C C . GLY A 1 100 ? -4.311 2.552 13.137 1.00 92.25 100 GLY A C 1
ATOM 781 O O . GLY A 1 100 ? -3.272 2.896 12.578 1.00 92.25 100 GLY A O 1
ATOM 782 N N . LYS A 1 101 ? -4.312 1.666 14.139 1.00 94.00 101 LYS A N 1
ATOM 783 C CA . LYS A 1 101 ? -3.084 1.125 14.729 1.00 94.00 101 LYS A CA 1
ATOM 784 C C . LYS A 1 101 ? -2.405 0.121 13.805 1.00 94.00 101 LYS A C 1
ATOM 786 O O . LYS A 1 101 ? -3.060 -0.773 13.264 1.00 94.00 101 LYS A O 1
ATOM 791 N N . TYR A 1 102 ? -1.082 0.221 13.681 1.00 94.69 102 TYR A N 1
ATOM 792 C CA . TYR A 1 102 ? -0.247 -0.693 12.896 1.00 94.69 102 TYR A CA 1
ATOM 793 C C . TYR A 1 102 ? -0.489 -2.172 13.250 1.00 94.69 102 TYR A C 1
ATOM 795 O O . TYR A 1 102 ? -0.448 -2.557 14.422 1.00 94.69 102 TYR A O 1
ATOM 803 N N . GLN A 1 103 ? -0.673 -3.012 12.225 1.00 95.75 103 GLN A N 1
ATOM 804 C CA . GLN A 1 103 ? -0.674 -4.473 12.358 1.00 95.75 103 GLN A CA 1
ATOM 805 C C . GLN A 1 103 ? 0.473 -5.125 11.581 1.00 95.75 103 GLN A C 1
ATOM 807 O O . GLN A 1 103 ? 1.205 -5.945 12.134 1.00 95.75 103 GLN A O 1
ATOM 812 N N . MET A 1 104 ? 0.633 -4.781 10.301 1.00 96.12 104 MET A N 1
ATOM 813 C CA . MET A 1 104 ? 1.707 -5.310 9.454 1.00 96.12 104 MET A CA 1
ATOM 814 C C . MET A 1 104 ? 1.967 -4.418 8.242 1.00 96.12 104 MET A C 1
ATOM 816 O O . MET A 1 104 ? 1.037 -3.795 7.737 1.00 96.12 104 MET A O 1
ATOM 820 N N . SER A 1 105 ? 3.184 -4.440 7.702 1.00 97.06 105 SER A N 1
ATOM 821 C CA . SER A 1 105 ? 3.507 -3.818 6.416 1.00 97.06 105 SER A CA 1
ATOM 822 C C . SER A 1 105 ? 4.380 -4.705 5.527 1.00 97.06 105 SER A C 1
ATOM 824 O O . SER A 1 105 ? 5.036 -5.645 5.986 1.00 97.06 105 SER A O 1
ATOM 826 N N . LYS A 1 106 ? 4.381 -4.407 4.224 1.00 97.31 106 LYS A N 1
ATOM 827 C CA . LYS A 1 106 ? 5.303 -4.964 3.231 1.00 97.31 106 LYS A CA 1
ATOM 828 C C . LYS A 1 106 ? 5.724 -3.885 2.239 1.00 97.31 106 LYS A C 1
ATOM 830 O O . LYS A 1 106 ? 4.906 -3.112 1.750 1.00 97.31 106 LYS A O 1
ATOM 835 N N . ARG A 1 107 ? 7.015 -3.878 1.911 1.00 96.69 107 ARG A N 1
ATOM 836 C CA . ARG A 1 107 ? 7.579 -3.156 0.765 1.00 96.69 107 ARG A CA 1
ATOM 837 C C . ARG A 1 107 ? 7.869 -4.162 -0.342 1.00 96.69 107 ARG A C 1
ATOM 839 O O . ARG A 1 107 ? 8.380 -5.244 -0.058 1.00 96.69 107 ARG A O 1
ATOM 846 N N . TYR A 1 108 ? 7.573 -3.805 -1.585 1.00 97.19 108 TYR A N 1
ATOM 847 C CA . TYR A 1 108 ? 7.780 -4.681 -2.734 1.00 97.19 108 TYR A CA 1
ATOM 848 C C . TYR A 1 108 ? 8.976 -4.227 -3.567 1.00 97.19 108 TYR A C 1
ATOM 850 O O . TYR A 1 108 ? 8.886 -3.299 -4.366 1.00 97.19 108 TYR A O 1
ATOM 858 N N . ASP A 1 109 ? 10.096 -4.928 -3.400 1.00 95.12 109 ASP A N 1
ATOM 859 C CA . ASP A 1 109 ? 11.346 -4.663 -4.129 1.00 95.12 109 ASP A CA 1
ATOM 860 C C . ASP A 1 109 ? 11.458 -5.433 -5.452 1.00 95.12 109 ASP A C 1
ATOM 862 O O . ASP A 1 109 ? 12.432 -5.285 -6.182 1.00 95.12 109 ASP A O 1
ATOM 866 N N . VAL A 1 110 ? 10.466 -6.265 -5.775 1.00 94.50 110 VAL A N 1
ATOM 867 C CA . VAL A 1 110 ? 10.493 -7.140 -6.958 1.00 94.50 110 VAL A CA 1
ATOM 868 C C . VAL A 1 110 ? 10.388 -6.375 -8.283 1.00 94.50 110 VAL A C 1
ATOM 870 O O . VAL A 1 110 ? 10.756 -6.903 -9.329 1.00 94.50 110 VAL A O 1
ATOM 873 N N . PHE A 1 111 ? 9.904 -5.132 -8.254 1.00 90.81 111 PHE A N 1
ATOM 874 C CA . PHE A 1 111 ? 9.599 -4.339 -9.444 1.00 90.81 111 PHE A CA 1
ATOM 875 C C . PHE A 1 111 ? 10.779 -3.475 -9.898 1.00 90.81 111 PHE A C 1
ATOM 877 O O .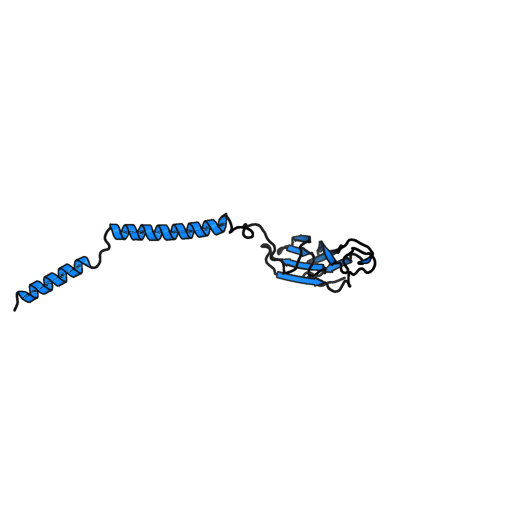 PHE A 1 111 ? 10.641 -2.269 -9.978 1.00 90.81 111 PHE A O 1
ATOM 884 N N . GLY A 1 112 ? 11.930 -4.070 -10.209 1.00 85.38 112 GLY A N 1
ATOM 885 C CA . GLY A 1 112 ? 13.040 -3.389 -10.894 1.00 85.38 112 GLY A CA 1
ATOM 886 C C . GLY A 1 112 ? 13.529 -2.057 -10.291 1.00 85.38 112 GLY A C 1
ATOM 887 O O . GLY A 1 112 ? 13.239 -1.679 -9.157 1.00 85.38 112 GLY A O 1
ATOM 888 N N . GLU A 1 113 ? 14.328 -1.338 -11.080 1.00 86.12 113 GLU A N 1
ATOM 889 C CA . GLU A 1 113 ? 14.914 -0.048 -10.711 1.00 86.12 113 GLU A CA 1
ATOM 890 C C . GLU A 1 113 ? 14.357 1.057 -11.619 1.00 86.12 113 GLU A C 1
ATOM 892 O O . GLU A 1 113 ? 14.520 1.001 -12.837 1.00 86.12 113 GLU A O 1
ATOM 897 N N . PHE A 1 114 ? 13.725 2.080 -11.037 1.00 89.75 114 PHE A N 1
ATOM 898 C CA . PHE A 1 114 ? 13.148 3.211 -11.775 1.00 89.75 114 PHE A CA 1
ATOM 899 C C . PHE A 1 114 ? 14.200 4.307 -11.927 1.00 89.75 114 PHE A C 1
ATOM 901 O O . PHE A 1 114 ? 14.315 5.177 -11.067 1.00 89.75 114 PHE A O 1
ATOM 908 N N . LYS A 1 115 ? 15.015 4.257 -12.985 1.00 87.81 115 LYS A N 1
ATOM 909 C CA . LYS A 1 115 ? 16.115 5.213 -13.223 1.00 87.81 115 LYS A CA 1
ATOM 910 C C . LYS A 1 115 ? 16.059 5.787 -14.631 1.00 87.81 115 LYS A C 1
ATOM 912 O O . LYS A 1 115 ? 15.614 5.109 -15.549 1.00 87.81 115 LYS A O 1
ATOM 917 N N . SER A 1 116 ? 16.538 7.017 -14.806 1.00 82.56 116 SER A N 1
ATOM 918 C CA . SER A 1 116 ? 16.576 7.697 -16.105 1.00 82.56 116 SER A CA 1
ATOM 919 C C . SER A 1 116 ? 17.968 8.245 -16.399 1.00 82.56 116 SER A C 1
ATOM 921 O O . SER A 1 116 ? 18.573 8.896 -15.552 1.00 82.56 116 SER A O 1
ATOM 923 N N . ASN A 1 117 ? 18.435 8.031 -17.632 1.00 77.44 117 ASN A N 1
ATOM 924 C CA . ASN A 1 117 ? 19.707 8.556 -18.147 1.00 77.44 117 ASN A CA 1
ATOM 925 C C . ASN A 1 117 ? 19.507 9.552 -19.305 1.00 77.44 117 ASN A C 1
ATOM 927 O O . ASN A 1 117 ? 20.467 9.893 -19.990 1.00 77.44 117 ASN A O 1
ATOM 931 N N . PHE A 1 118 ? 18.260 9.938 -19.593 1.00 70.38 118 PHE A N 1
ATOM 932 C CA . PHE A 1 118 ? 17.900 10.460 -20.913 1.00 70.38 118 PHE A CA 1
ATOM 933 C C . PHE A 1 118 ? 17.809 11.991 -20.992 1.00 70.38 118 PHE A C 1
ATOM 935 O O . PHE A 1 118 ? 17.969 12.518 -22.088 1.00 70.38 118 PHE A O 1
ATOM 942 N N . ASP A 1 119 ? 17.579 12.708 -19.879 1.00 70.81 119 ASP A N 1
ATOM 943 C CA . ASP A 1 119 ? 17.183 14.126 -19.949 1.00 70.81 119 ASP A CA 1
ATOM 944 C C . ASP A 1 119 ? 17.875 15.039 -18.911 1.00 70.81 119 ASP A C 1
ATOM 946 O O . ASP A 1 119 ? 17.796 14.766 -17.704 1.00 70.81 119 ASP A O 1
ATOM 950 N N . PRO A 1 120 ? 18.527 16.144 -19.330 1.00 73.06 120 PRO A N 1
ATOM 951 C CA . PRO A 1 120 ? 19.030 17.167 -18.419 1.00 73.06 120 PRO A CA 1
ATOM 952 C C . PRO A 1 120 ? 17.868 17.839 -17.670 1.00 73.06 120 PRO A C 1
ATOM 954 O O . PRO A 1 120 ? 17.035 18.509 -18.269 1.00 73.06 120 PRO A O 1
ATOM 957 N N . GLY A 1 121 ? 17.823 17.683 -16.345 1.00 79.50 121 GLY A N 1
ATOM 958 C CA . GLY A 1 121 ? 16.803 18.297 -15.478 1.00 79.50 121 GLY A CA 1
ATOM 959 C C . GLY A 1 121 ? 15.822 17.311 -14.841 1.00 79.50 121 GLY A C 1
ATOM 960 O O . GLY A 1 121 ? 15.076 17.695 -13.942 1.00 79.50 121 GLY A O 1
ATOM 961 N N . MET A 1 122 ? 15.860 16.038 -15.238 1.00 81.81 122 MET A N 1
ATOM 962 C CA . MET A 1 122 ? 15.072 14.976 -14.614 1.00 81.81 122 MET A CA 1
ATOM 963 C C . MET A 1 122 ? 15.885 14.270 -13.509 1.00 81.81 122 MET A C 1
ATOM 965 O O . MET A 1 122 ? 17.102 14.117 -13.644 1.00 81.81 122 MET A O 1
ATOM 969 N N . PRO A 1 123 ? 15.260 13.833 -12.398 1.00 88.12 123 PRO A N 1
ATOM 970 C CA . PRO A 1 123 ? 15.977 13.156 -11.319 1.00 88.12 123 PRO A CA 1
ATOM 971 C C . PRO A 1 123 ? 16.548 11.814 -11.792 1.00 88.12 123 PRO A C 1
ATOM 973 O O . PRO A 1 123 ? 15.874 11.059 -12.477 1.00 88.12 123 PRO A O 1
ATOM 976 N N . LEU A 1 124 ? 17.765 11.449 -11.391 1.00 88.62 124 LEU A N 1
ATOM 977 C CA . LEU A 1 124 ? 18.371 10.175 -11.821 1.00 88.62 124 LEU A CA 1
ATOM 978 C C . LEU A 1 124 ? 17.548 8.943 -11.411 1.00 88.62 124 LEU A C 1
ATOM 980 O O . LEU A 1 124 ? 17.591 7.908 -12.073 1.00 88.62 124 LEU A O 1
ATOM 984 N N . GLU A 1 125 ? 16.779 9.069 -10.332 1.00 91.31 125 GLU A N 1
ATOM 985 C CA . GLU A 1 125 ? 15.958 8.008 -9.767 1.00 91.31 125 GLU A CA 1
ATOM 986 C C . GLU A 1 125 ? 14.512 8.481 -9.623 1.00 91.31 125 GLU A C 1
ATOM 988 O O . GLU A 1 125 ? 14.243 9.576 -9.127 1.00 91.31 125 GLU A O 1
ATOM 993 N N . GLY A 1 126 ? 13.595 7.630 -10.059 1.00 92.88 126 GLY A N 1
ATOM 994 C CA . GLY A 1 126 ? 12.170 7.734 -9.816 1.00 92.88 126 GLY A CA 1
ATOM 995 C C . GLY A 1 126 ? 11.718 6.805 -8.691 1.00 92.88 126 GLY A C 1
ATOM 996 O O . GLY A 1 126 ? 12.514 6.153 -8.012 1.00 92.88 126 GLY A O 1
ATOM 997 N N . SER A 1 127 ? 10.411 6.745 -8.508 1.00 94.06 127 SER A N 1
ATOM 998 C CA . SER A 1 127 ? 9.701 5.846 -7.623 1.00 94.06 127 SER A CA 1
ATOM 999 C C . SER A 1 127 ? 8.642 5.069 -8.382 1.00 94.06 127 SER A C 1
ATOM 1001 O O . SER A 1 127 ? 8.118 5.511 -9.407 1.00 94.06 127 SER A O 1
ATOM 1003 N N . LEU A 1 128 ? 8.325 3.903 -7.836 1.00 96.62 128 LEU A N 1
ATOM 1004 C CA . LEU A 1 128 ? 7.079 3.221 -8.117 1.00 96.62 128 LEU A CA 1
ATOM 1005 C C . LEU A 1 128 ? 6.272 3.223 -6.832 1.00 96.62 128 LEU A C 1
ATOM 1007 O O . LEU A 1 128 ? 6.706 2.668 -5.826 1.00 96.62 128 LEU A O 1
ATOM 1011 N N . ASP A 1 129 ? 5.114 3.860 -6.879 1.00 96.81 129 ASP A N 1
ATOM 1012 C CA . ASP A 1 129 ? 4.263 4.062 -5.717 1.00 96.81 129 ASP A CA 1
ATOM 1013 C C . ASP A 1 129 ? 2.993 3.231 -5.895 1.00 96.81 129 ASP A C 1
ATOM 1015 O O . ASP A 1 129 ? 2.429 3.183 -6.989 1.00 96.81 129 ASP A O 1
ATOM 1019 N N . GLY A 1 130 ? 2.528 2.566 -4.837 1.00 97.69 130 GLY A N 1
ATOM 1020 C CA . GLY A 1 130 ? 1.175 2.018 -4.803 1.00 97.69 130 GLY A CA 1
ATOM 1021 C C . GLY A 1 130 ? 0.180 3.166 -4.923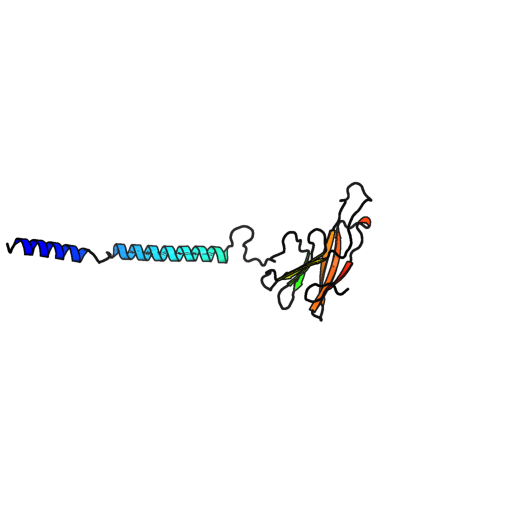 1.00 97.69 130 GLY A C 1
ATOM 1022 O O . GLY A 1 130 ? 0.230 4.097 -4.131 1.00 97.69 130 GLY A O 1
ATOM 1023 N N . SER A 1 131 ? -0.683 3.129 -5.931 1.00 97.62 131 SER A N 1
ATOM 1024 C CA . SER A 1 131 ? -1.581 4.239 -6.264 1.00 97.62 131 SER A CA 1
ATOM 1025 C C . SER A 1 131 ? -3.049 3.870 -6.181 1.00 97.62 131 SER A C 1
ATOM 1027 O O . SER A 1 131 ? -3.879 4.768 -6.121 1.00 97.62 131 SER A O 1
ATOM 1029 N N . ALA A 1 132 ? -3.363 2.574 -6.250 1.00 98.38 132 ALA A N 1
ATOM 1030 C CA . ALA A 1 132 ? -4.728 2.102 -6.133 1.00 98.38 132 ALA A CA 1
ATOM 1031 C C . ALA A 1 132 ? -4.821 0.761 -5.402 1.00 98.38 132 ALA A C 1
ATOM 1033 O O . ALA A 1 132 ? -3.922 -0.070 -5.553 1.00 98.38 132 ALA A O 1
ATOM 1034 N N . ILE A 1 133 ? -5.904 0.521 -4.660 1.00 98.69 133 ILE A N 1
ATOM 1035 C CA . ILE A 1 133 ? -6.148 -0.751 -3.961 1.00 98.69 133 ILE A CA 1
ATOM 1036 C C . ILE A 1 133 ? -7.616 -1.191 -4.009 1.00 98.69 133 ILE A C 1
ATOM 1038 O O . ILE A 1 133 ? -8.543 -0.405 -3.850 1.00 98.69 133 ILE A O 1
ATOM 1042 N N . SER A 1 134 ? -7.839 -2.498 -4.169 1.00 98.50 134 SER A N 1
ATOM 1043 C CA . SER A 1 134 ? -9.160 -3.116 -4.042 1.00 98.50 134 SER A CA 1
ATOM 1044 C C . SER A 1 134 ? -9.083 -4.460 -3.323 1.00 98.50 134 SER A C 1
ATOM 1046 O O . SER A 1 134 ? -8.238 -5.289 -3.652 1.00 98.50 134 SER A O 1
ATOM 1048 N N . LYS A 1 135 ? -9.973 -4.701 -2.353 1.00 98.00 135 LYS A N 1
ATOM 1049 C CA . LYS A 1 135 ? -10.077 -5.985 -1.639 1.00 98.00 135 LYS A CA 1
ATOM 1050 C C . LYS A 1 135 ? -10.762 -7.032 -2.521 1.00 98.00 135 LYS A C 1
ATOM 1052 O O . LYS A 1 135 ? -11.810 -6.772 -3.113 1.00 98.00 135 LYS A O 1
ATOM 1057 N N . THR A 1 136 ? -10.212 -8.239 -2.571 1.00 97.88 136 THR A N 1
ATOM 1058 C CA . THR A 1 136 ? -10.788 -9.366 -3.313 1.00 97.88 136 THR A CA 1
ATOM 1059 C C . THR A 1 136 ? -11.657 -10.251 -2.416 1.00 97.88 136 THR A C 1
ATOM 1061 O O . THR A 1 136 ? -11.533 -10.264 -1.191 1.00 97.88 136 THR A O 1
ATOM 1064 N N . LYS A 1 137 ? -12.566 -11.027 -3.027 1.00 96.31 137 LYS A N 1
ATOM 1065 C CA . LYS A 1 137 ? -13.499 -11.909 -2.294 1.00 96.31 137 LYS A CA 1
ATOM 1066 C C . LYS A 1 137 ? -12.805 -13.025 -1.509 1.00 96.31 137 LYS A C 1
ATOM 1068 O O . LYS A 1 137 ? -13.348 -13.487 -0.515 1.00 96.31 137 LYS A O 1
ATOM 1073 N N . ASP A 1 138 ? -11.629 -13.453 -1.955 1.00 96.62 138 ASP A N 1
ATOM 1074 C CA . ASP A 1 138 ? -10.789 -14.450 -1.283 1.00 96.62 138 ASP A CA 1
ATOM 1075 C C . ASP A 1 138 ? -9.885 -13.843 -0.192 1.00 96.62 138 ASP A C 1
ATOM 1077 O O . ASP A 1 138 ? -9.021 -14.529 0.343 1.00 96.62 138 ASP A O 1
ATOM 1081 N N . GLY A 1 139 ? -10.086 -12.566 0.156 1.00 96.00 139 GLY A N 1
ATOM 1082 C CA . GLY A 1 139 ? -9.399 -11.894 1.261 1.00 96.00 139 GLY A CA 1
ATOM 1083 C C . GLY A 1 139 ? -8.059 -11.252 0.899 1.00 96.00 139 GLY A C 1
ATOM 1084 O O . GLY A 1 139 ? -7.429 -10.666 1.774 1.00 96.00 139 GLY A O 1
ATOM 1085 N N . GLY A 1 140 ? -7.630 -11.346 -0.360 1.00 97.94 140 GLY A N 1
ATOM 1086 C CA . GLY A 1 140 ? -6.460 -10.646 -0.888 1.00 97.94 140 GLY A CA 1
ATOM 1087 C C . GLY A 1 140 ? -6.751 -9.217 -1.353 1.00 97.94 140 GLY A C 1
ATOM 1088 O O . GLY A 1 140 ? -7.819 -8.656 -1.086 1.00 97.94 140 GLY A O 1
ATOM 1089 N N . TYR A 1 141 ? -5.796 -8.638 -2.084 1.00 98.50 141 TYR A N 1
ATOM 1090 C CA . TYR A 1 141 ? -5.902 -7.276 -2.614 1.00 98.50 141 TYR A CA 1
ATOM 1091 C C . TYR A 1 141 ? -5.335 -7.183 -4.030 1.00 98.50 141 TYR A C 1
ATOM 1093 O O . TYR A 1 141 ? -4.316 -7.794 -4.331 1.00 98.50 141 TYR A O 1
ATOM 1101 N N . ILE A 1 142 ? -5.978 -6.410 -4.902 1.00 98.69 142 ILE A N 1
ATOM 1102 C CA . ILE A 1 142 ? -5.407 -5.974 -6.181 1.00 98.69 142 ILE A CA 1
ATOM 1103 C C . ILE A 1 142 ? -4.827 -4.585 -5.960 1.00 98.69 142 ILE A C 1
ATOM 1105 O O . ILE A 1 142 ? -5.533 -3.702 -5.472 1.00 98.69 142 ILE A O 1
ATOM 1109 N N . VAL A 1 143 ? -3.561 -4.400 -6.325 1.00 98.69 143 VAL A N 1
ATOM 1110 C CA . VAL A 1 143 ? -2.831 -3.144 -6.162 1.00 98.69 143 VAL A CA 1
ATOM 1111 C C . VAL A 1 143 ? -2.371 -2.643 -7.522 1.00 98.69 143 VAL A C 1
ATOM 1113 O O . VAL A 1 143 ? -1.706 -3.360 -8.270 1.00 98.69 143 VAL A O 1
ATOM 1116 N N . GLY A 1 144 ? -2.730 -1.402 -7.838 1.00 98.44 144 GLY A N 1
ATOM 1117 C CA . GLY A 1 144 ? -2.188 -0.657 -8.968 1.00 98.44 144 GLY A CA 1
ATOM 1118 C C . GLY A 1 144 ? -1.060 0.264 -8.517 1.00 98.44 144 GLY A C 1
ATOM 1119 O O . GLY A 1 144 ? -1.047 0.731 -7.377 1.00 98.44 144 GLY A O 1
ATOM 1120 N N . THR A 1 145 ? -0.116 0.533 -9.415 1.00 97.75 145 THR A N 1
ATOM 1121 C CA . THR A 1 145 ? 1.040 1.391 -9.130 1.00 97.75 145 THR A CA 1
ATOM 1122 C C . THR A 1 145 ? 1.216 2.494 -10.165 1.00 97.75 145 THR A C 1
ATOM 1124 O O . THR A 1 145 ? 0.776 2.382 -11.313 1.00 97.75 145 THR A O 1
ATOM 1127 N N . VAL A 1 146 ? 1.924 3.550 -9.778 1.00 96.44 146 VAL A N 1
ATOM 1128 C CA . VAL A 1 146 ? 2.298 4.658 -10.656 1.00 96.44 146 VAL A CA 1
ATOM 1129 C C . VAL A 1 146 ? 3.799 4.903 -10.602 1.00 96.44 146 VAL A C 1
ATOM 1131 O O . VAL A 1 146 ? 4.401 4.883 -9.530 1.00 96.44 146 VAL A O 1
ATOM 1134 N N . VAL A 1 147 ? 4.400 5.135 -11.769 1.00 95.75 147 VAL A N 1
ATOM 1135 C CA . VAL A 1 147 ? 5.794 5.576 -11.874 1.00 95.75 147 VAL A CA 1
ATOM 1136 C C . VAL A 1 147 ? 5.857 7.093 -11.735 1.00 95.75 147 VAL A C 1
ATOM 1138 O O . VAL A 1 147 ? 5.132 7.812 -12.428 1.00 95.75 147 VAL A O 1
ATOM 1141 N N . ASN A 1 148 ? 6.744 7.578 -10.869 1.00 92.00 148 ASN A N 1
ATOM 1142 C CA . ASN A 1 148 ? 7.037 8.995 -10.691 1.00 92.00 148 ASN A CA 1
ATOM 1143 C C . ASN A 1 148 ? 8.551 9.242 -10.839 1.00 92.00 148 ASN A C 1
ATOM 1145 O O . ASN A 1 148 ? 9.327 8.585 -10.162 1.00 92.00 148 ASN A O 1
ATOM 1149 N N . PRO A 1 149 ? 9.019 10.188 -11.670 1.00 90.75 149 PRO A N 1
ATOM 1150 C CA . PRO A 1 149 ? 8.240 11.034 -12.570 1.00 90.75 149 PRO A CA 1
ATOM 1151 C C . PRO A 1 149 ? 7.479 10.236 -13.636 1.00 90.75 149 PRO A C 1
ATOM 1153 O O . PRO A 1 149 ? 7.932 9.180 -14.072 1.00 90.75 149 PRO A O 1
ATOM 1156 N N . ARG A 1 150 ? 6.337 10.768 -14.090 1.00 89.44 150 ARG A N 1
ATOM 1157 C CA . ARG A 1 150 ? 5.507 10.161 -15.146 1.00 89.44 150 ARG A CA 1
ATOM 1158 C C . ARG A 1 150 ? 6.149 10.349 -16.521 1.00 89.44 150 ARG A C 1
ATOM 1160 O O . ARG A 1 150 ? 5.681 11.139 -17.336 1.00 89.44 150 ARG A O 1
ATOM 1167 N N . HIS A 1 151 ? 7.250 9.647 -16.754 1.00 87.38 151 HIS A N 1
ATOM 1168 C CA . HIS A 1 151 ? 8.000 9.692 -17.999 1.00 87.38 151 HIS A CA 1
ATOM 1169 C C . HIS A 1 151 ? 8.458 8.288 -18.401 1.00 87.38 151 HIS A C 1
ATOM 1171 O O . HIS A 1 151 ? 8.920 7.508 -17.571 1.00 87.38 151 HIS A O 1
ATOM 1177 N N . GLN A 1 152 ? 8.370 7.987 -19.697 1.00 84.31 152 GLN A N 1
ATOM 1178 C CA . GLN A 1 152 ? 8.624 6.654 -20.258 1.00 84.31 152 GLN A CA 1
ATOM 1179 C C . GLN A 1 152 ? 10.031 6.100 -19.977 1.00 84.31 152 GLN A C 1
ATOM 1181 O O . GLN A 1 152 ? 10.226 4.890 -20.005 1.00 84.31 152 GLN A O 1
ATOM 1186 N N . SER A 1 153 ? 11.011 6.962 -19.687 1.00 87.69 153 SER A N 1
ATOM 1187 C CA . SER A 1 153 ? 12.381 6.527 -19.393 1.00 87.69 153 SER A CA 1
ATOM 1188 C C . SER A 1 153 ? 12.543 5.833 -18.039 1.00 87.69 153 SER A C 1
ATOM 1190 O O . SER A 1 153 ? 13.532 5.134 -17.867 1.00 87.69 153 SER A O 1
ATOM 1192 N N . TYR A 1 154 ? 11.609 6.001 -17.094 1.00 89.50 154 TYR A N 1
ATOM 1193 C CA . TYR A 1 154 ? 11.712 5.402 -15.755 1.00 89.50 154 TYR A CA 1
ATOM 1194 C C . TYR A 1 154 ? 11.127 3.993 -15.672 1.00 89.50 154 TYR A C 1
ATOM 1196 O O . TYR A 1 154 ? 11.337 3.320 -14.670 1.00 89.50 154 TYR A O 1
ATOM 1204 N N . GLY A 1 155 ? 10.414 3.538 -16.703 1.00 88.31 155 GLY A N 1
ATOM 1205 C CA . GLY A 1 155 ? 9.769 2.229 -16.737 1.00 88.31 155 GLY A CA 1
ATOM 1206 C C . GLY A 1 155 ? 8.247 2.311 -16.696 1.00 88.31 155 GLY A C 1
ATOM 1207 O O . GLY A 1 155 ? 7.646 3.339 -17.009 1.00 88.31 155 GLY A O 1
ATOM 1208 N N . TYR A 1 156 ? 7.625 1.190 -16.338 1.00 90.88 156 TYR A N 1
ATOM 1209 C CA . TYR A 1 156 ? 6.182 0.999 -16.434 1.00 90.88 156 TYR A CA 1
ATOM 1210 C C . TYR A 1 156 ? 5.522 0.844 -15.067 1.00 90.88 156 TYR A C 1
ATOM 1212 O O . TYR A 1 156 ? 6.116 0.351 -14.108 1.00 90.88 156 TYR A O 1
ATOM 1220 N N . SER A 1 157 ? 4.253 1.239 -15.013 1.00 94.69 157 SER A N 1
ATOM 1221 C CA . SER A 1 157 ? 3.344 0.850 -13.944 1.00 94.69 157 SER A CA 1
ATOM 1222 C C . SER A 1 157 ? 3.076 -0.651 -13.971 1.00 94.69 157 SER A C 1
ATOM 1224 O O . SER A 1 157 ? 3.024 -1.276 -15.029 1.00 94.69 157 SER A O 1
ATOM 1226 N N . HIS A 1 158 ? 2.836 -1.200 -12.791 1.00 95.88 158 HIS A N 1
ATOM 1227 C CA . HIS A 1 158 ? 2.475 -2.591 -12.558 1.00 95.88 158 HIS A CA 1
ATOM 1228 C C . HIS A 1 158 ? 1.103 -2.687 -11.880 1.00 95.88 158 HIS A C 1
ATOM 1230 O O . HIS A 1 158 ? 0.683 -1.782 -11.149 1.00 95.88 158 HIS A O 1
ATOM 1236 N N . ILE A 1 159 ? 0.429 -3.812 -12.103 1.00 98.19 159 ILE A N 1
ATOM 1237 C CA . ILE A 1 159 ? -0.715 -4.269 -11.313 1.00 98.19 159 ILE A CA 1
ATOM 1238 C C . ILE A 1 159 ? -0.343 -5.645 -10.779 1.00 98.19 159 ILE A C 1
ATOM 1240 O O . ILE A 1 159 ? 0.106 -6.487 -11.553 1.00 98.19 159 ILE A O 1
ATOM 1244 N N . PHE A 1 160 ? -0.532 -5.864 -9.484 1.00 98.25 160 PHE A N 1
ATOM 1245 C CA . PHE A 1 160 ? -0.265 -7.148 -8.845 1.00 98.25 160 PHE A CA 1
ATOM 1246 C C . PHE A 1 160 ? -1.376 -7.500 -7.860 1.00 98.25 160 PHE A C 1
ATOM 1248 O O . PHE A 1 160 ? -2.117 -6.630 -7.389 1.00 98.25 160 PHE A O 1
ATOM 1255 N N . LYS A 1 161 ? -1.491 -8.787 -7.541 1.00 98.50 161 LYS A N 1
ATOM 1256 C CA . LYS A 1 161 ? -2.384 -9.293 -6.502 1.00 98.50 161 LYS A CA 1
ATOM 1257 C C . LYS A 1 161 ? -1.586 -9.763 -5.301 1.00 98.50 161 LYS A C 1
ATOM 1259 O O . LYS A 1 161 ? -0.569 -10.434 -5.445 1.00 98.50 161 LYS A O 1
ATOM 1264 N N . THR A 1 162 ? -2.110 -9.499 -4.112 1.00 98.50 162 THR A N 1
ATOM 1265 C CA . THR A 1 162 ? -1.611 -10.047 -2.856 1.00 98.50 162 THR A CA 1
ATOM 1266 C C . THR A 1 162 ? -2.596 -11.022 -2.212 1.00 98.50 162 THR A C 1
ATOM 1268 O O . THR A 1 162 ? -3.795 -11.007 -2.506 1.00 98.50 162 THR A O 1
ATOM 1271 N N . ASN A 1 163 ? -2.099 -11.882 -1.321 1.00 97.81 163 ASN A N 1
ATOM 1272 C CA . ASN A 1 163 ? -2.927 -12.599 -0.351 1.00 97.81 163 ASN A CA 1
ATOM 1273 C C . ASN A 1 163 ? -3.300 -11.687 0.838 1.00 97.81 163 ASN A C 1
ATOM 1275 O O . ASN A 1 163 ? -2.914 -10.518 0.894 1.00 97.81 163 ASN A O 1
ATOM 1279 N N . ALA A 1 164 ? -4.049 -12.215 1.808 1.00 95.88 164 ALA A N 1
ATOM 1280 C CA . ALA A 1 164 ? -4.488 -11.451 2.980 1.00 95.88 164 ALA A CA 1
ATOM 1281 C C . ALA A 1 164 ? -3.324 -10.921 3.843 1.00 95.88 164 ALA A C 1
ATOM 1283 O O . ALA A 1 164 ? -3.478 -9.921 4.539 1.00 95.88 164 ALA A O 1
ATOM 1284 N N . GLN A 1 165 ? -2.160 -11.571 3.777 1.00 95.81 165 GLN A N 1
ATOM 1285 C CA . GLN A 1 165 ? -0.925 -11.199 4.472 1.00 95.81 165 GLN A CA 1
ATOM 1286 C C . GLN A 1 165 ? -0.053 -10.240 3.642 1.00 95.81 165 GLN A C 1
ATOM 1288 O O . GLN A 1 165 ? 1.081 -9.945 4.019 1.00 95.81 165 GLN A O 1
ATOM 1293 N N . GLY A 1 166 ? -0.543 -9.767 2.492 1.00 95.69 166 GLY A N 1
ATOM 1294 C CA . GLY A 1 166 ? 0.178 -8.861 1.603 1.00 95.69 166 GLY A CA 1
ATOM 1295 C C . GLY A 1 166 ? 1.266 -9.535 0.758 1.00 95.69 166 GLY A C 1
ATOM 1296 O O . GLY A 1 166 ? 2.077 -8.843 0.156 1.00 95.69 166 GLY A O 1
ATOM 1297 N N . GLU A 1 167 ? 1.365 -10.857 0.696 1.00 97.50 167 GLU A N 1
ATOM 1298 C CA . GLU A 1 167 ? 2.352 -11.525 -0.166 1.00 97.50 167 GLU A CA 1
ATOM 1299 C C . GLU A 1 167 ? 1.868 -11.549 -1.611 1.00 97.50 167 GLU A C 1
ATOM 1301 O O . GLU A 1 167 ? 0.698 -11.841 -1.852 1.00 97.50 167 GLU A O 1
ATOM 1306 N N . ILE A 1 168 ? 2.755 -11.255 -2.566 1.00 97.94 168 ILE A N 1
ATOM 1307 C CA . ILE A 1 168 ? 2.412 -11.255 -3.992 1.00 97.94 168 ILE A CA 1
ATOM 1308 C C . ILE A 1 168 ? 2.051 -12.675 -4.437 1.00 97.94 168 ILE A C 1
ATOM 1310 O O . ILE A 1 168 ? 2.783 -13.626 -4.171 1.00 97.94 168 ILE A O 1
ATOM 1314 N N . VAL A 1 169 ? 0.928 -12.787 -5.141 1.00 98.00 169 VAL A N 1
ATOM 1315 C CA . VAL A 1 169 ? 0.437 -14.018 -5.771 1.00 98.00 169 VAL A CA 1
ATOM 1316 C C . VAL A 1 169 ? 0.737 -14.010 -7.271 1.00 98.00 169 VAL A C 1
ATOM 1318 O O . VAL A 1 169 ? 1.146 -15.038 -7.807 1.00 98.00 169 VAL A O 1
ATOM 1321 N 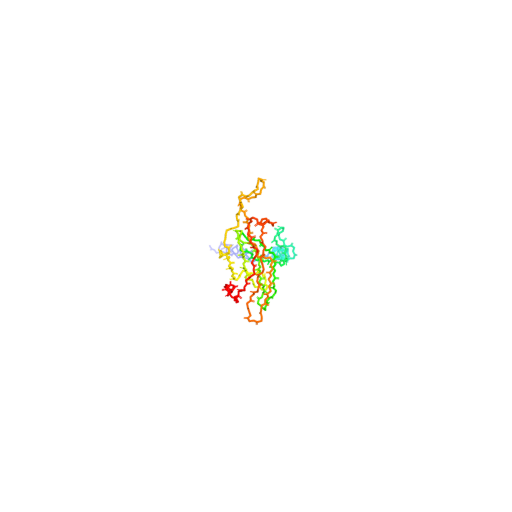N . TRP A 1 170 ? 0.533 -12.868 -7.936 1.00 96.31 170 TRP A N 1
ATOM 1322 C CA . TRP A 1 170 ? 0.880 -12.607 -9.337 1.00 96.31 170 TRP A CA 1
ATOM 1323 C C . TRP A 1 170 ? 1.031 -11.110 -9.590 1.00 96.31 170 TRP A C 1
ATOM 1325 O O . TRP A 1 170 ? 0.463 -10.324 -8.795 1.00 96.31 170 TRP A O 1
#

Secondary structure (DSSP, 8-state):
--HHHHHHHHHHHHHHHTTS---HHHHHHHHHHHHHHHHHHHHHHHHHHHT-SSSS-SS-----PPTTEEEEEEEEETTEEEEEEEETTEEEEEEEETT--EEEEEE---S---B--S-TTS-SB-EEEEEEEEE-TTS-EEEEEEEES--GGG----EEEE-TTS-B--

Organism: NCBI:txid408172